Protein AF-A0A183I9L3-F1 (afdb_monomer_lite)

Structure (mmCIF, N/CA/C/O backbone):
data_AF-A0A183I9L3-F1
#
_entry.id   AF-A0A183I9L3-F1
#
loop_
_atom_site.group_PDB
_atom_site.id
_atom_site.type_symbol
_atom_site.label_atom_id
_atom_site.label_alt_id
_atom_site.label_comp_id
_atom_site.label_asym_id
_atom_site.label_entity_id
_atom_site.label_seq_id
_atom_site.pdbx_PDB_ins_code
_atom_site.Cartn_x
_atom_site.Cartn_y
_atom_site.Cartn_z
_atom_site.occupancy
_atom_site.B_iso_or_equiv
_atom_site.auth_seq_id
_atom_site.auth_comp_id
_atom_site.auth_asym_id
_atom_site.auth_atom_id
_atom_site.pdbx_PDB_model_num
ATOM 1 N N . MET A 1 1 ? -8.540 3.528 -5.386 1.00 83.69 1 MET A N 1
ATOM 2 C CA . MET A 1 1 ? -9.015 4.781 -6.025 1.00 83.69 1 MET A CA 1
ATOM 3 C C . MET A 1 1 ? -8.035 5.338 -7.061 1.00 83.69 1 MET A C 1
ATOM 5 O O . MET A 1 1 ? -8.474 6.060 -7.940 1.00 83.69 1 MET A O 1
ATOM 9 N N . CYS A 1 2 ? -6.742 4.997 -7.009 1.00 90.38 2 CYS A N 1
ATOM 10 C CA . CYS A 1 2 ? -5.713 5.576 -7.885 1.00 90.38 2 CYS A CA 1
ATOM 11 C C . CYS A 1 2 ? -5.322 4.687 -9.084 1.00 90.38 2 CYS A C 1
ATOM 13 O O . CYS A 1 2 ? -4.196 4.777 -9.558 1.00 90.38 2 CYS A O 1
ATOM 15 N N . CYS A 1 3 ? -6.224 3.831 -9.583 1.00 90.06 3 CYS A N 1
ATOM 16 C CA . CYS A 1 3 ? -5.904 2.891 -10.670 1.00 90.06 3 CYS A CA 1
ATOM 17 C C . CYS A 1 3 ? -5.502 3.576 -11.985 1.00 90.06 3 CYS A C 1
ATOM 19 O O . CYS A 1 3 ? -4.793 2.988 -12.785 1.00 90.06 3 CYS A O 1
ATOM 21 N N . THR A 1 4 ? -5.920 4.821 -12.213 1.00 93.12 4 THR A N 1
ATOM 22 C CA . THR A 1 4 ? -5.593 5.573 -13.435 1.00 93.12 4 THR A CA 1
ATOM 23 C C . THR A 1 4 ? -4.159 6.098 -13.471 1.00 93.12 4 THR A C 1
ATOM 25 O O . THR A 1 4 ? -3.753 6.661 -14.482 1.00 93.12 4 THR A O 1
ATOM 28 N N . ARG A 1 5 ? -3.405 5.964 -12.373 1.00 92.12 5 ARG A N 1
ATOM 29 C CA . ARG A 1 5 ? -2.025 6.455 -12.253 1.00 92.12 5 ARG A CA 1
ATOM 30 C C . ARG A 1 5 ? -0.982 5.340 -12.219 1.00 92.12 5 ARG A C 1
ATOM 32 O O . ARG A 1 5 ? 0.199 5.657 -12.236 1.00 92.12 5 ARG A O 1
ATOM 39 N N . SER A 1 6 ? -1.399 4.077 -12.138 1.00 90.44 6 SER A N 1
ATOM 40 C CA . SER A 1 6 ? -0.468 2.948 -12.124 1.00 90.44 6 SER A CA 1
ATOM 41 C C . SER A 1 6 ? 0.048 2.653 -13.527 1.00 90.44 6 SER A C 1
ATOM 43 O O . SER A 1 6 ? -0.746 2.548 -14.463 1.00 90.44 6 SER A O 1
ATOM 45 N N . VAL A 1 7 ? 1.357 2.473 -13.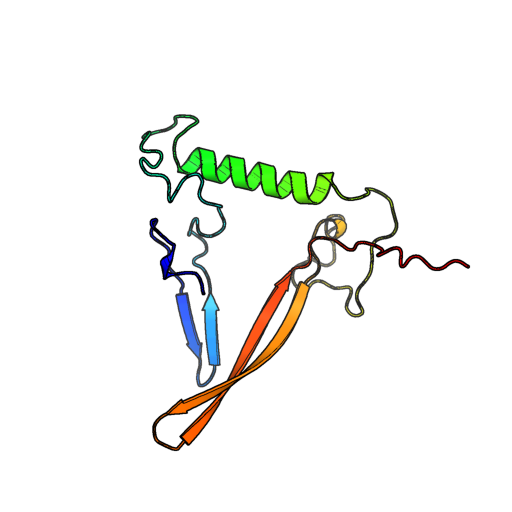636 1.00 91.75 7 VAL A N 1
ATOM 46 C CA . VAL A 1 7 ? 2.076 2.017 -14.828 1.00 91.75 7 VAL A CA 1
ATOM 47 C C . VAL A 1 7 ? 2.481 0.554 -14.649 1.00 91.75 7 VAL A C 1
ATOM 49 O O . VAL A 1 7 ? 2.269 -0.257 -15.549 1.00 91.75 7 VAL A O 1
ATOM 52 N N . TYR A 1 8 ? 3.008 0.194 -13.475 1.00 90.31 8 TYR A N 1
ATOM 53 C CA . TYR A 1 8 ? 3.338 -1.182 -13.131 1.00 90.31 8 TYR A CA 1
ATOM 54 C C . TYR A 1 8 ? 2.083 -2.001 -12.825 1.00 90.31 8 TYR A C 1
ATOM 56 O O . TYR A 1 8 ? 1.064 -1.498 -12.344 1.00 90.31 8 TYR A O 1
ATOM 64 N N . SER A 1 9 ? 2.158 -3.297 -13.124 1.00 90.81 9 SER A N 1
ATOM 65 C CA . SER A 1 9 ? 1.064 -4.236 -12.895 1.00 90.81 9 SER A CA 1
ATOM 66 C C . SER A 1 9 ? 0.862 -4.511 -11.407 1.00 90.81 9 SER A C 1
ATOM 68 O O . SER A 1 9 ? 1.823 -4.777 -10.690 1.00 90.81 9 SER A O 1
ATOM 70 N N . TRP A 1 10 ? -0.395 -4.548 -10.976 1.00 92.19 10 TRP A N 1
ATOM 71 C CA . TRP A 1 10 ? -0.809 -4.963 -9.637 1.00 92.19 10 TRP A CA 1
ATOM 72 C C . TRP A 1 10 ? -2.131 -5.734 -9.725 1.00 92.19 10 TRP A C 1
ATOM 74 O O . TRP A 1 10 ? -2.956 -5.466 -10.602 1.00 92.19 10 TRP A O 1
ATOM 84 N N . ASP A 1 11 ? -2.347 -6.686 -8.818 1.00 91.38 11 ASP A N 1
ATOM 85 C CA . ASP A 1 11 ? -3.588 -7.458 -8.711 1.00 91.38 11 ASP A CA 1
ATOM 86 C C . ASP A 1 11 ? -4.182 -7.407 -7.296 1.00 91.38 11 ASP A C 1
ATOM 88 O O . ASP A 1 11 ? -3.481 -7.238 -6.300 1.00 91.38 11 ASP A O 1
ATOM 92 N N . ILE A 1 12 ? -5.509 -7.537 -7.210 1.00 92.62 12 ILE A N 1
ATOM 93 C CA . ILE A 1 12 ? -6.266 -7.641 -5.954 1.00 92.62 12 ILE A CA 1
ATOM 94 C C . ILE A 1 12 ? -7.174 -8.862 -6.060 1.00 92.62 12 ILE A C 1
ATOM 96 O O . ILE A 1 12 ? -7.835 -9.073 -7.080 1.00 92.62 12 ILE A O 1
ATOM 100 N N . VAL A 1 13 ? -7.240 -9.647 -4.989 1.00 92.94 13 VAL A N 1
ATOM 101 C CA . VAL A 1 13 ? -8.108 -10.818 -4.895 1.00 92.94 13 VAL A CA 1
ATOM 102 C C . VAL A 1 13 ? -9.431 -10.405 -4.258 1.00 92.94 13 VAL A C 1
ATOM 104 O O . VAL A 1 13 ? -9.463 -9.757 -3.213 1.00 92.94 13 VAL A O 1
ATOM 107 N N . ILE A 1 14 ? -10.547 -10.768 -4.890 1.00 94.38 14 ILE A N 1
ATOM 108 C CA . ILE A 1 14 ? -11.887 -10.478 -4.370 1.00 94.38 14 ILE A CA 1
ATOM 109 C C . ILE A 1 14 ? -12.561 -11.791 -3.990 1.00 94.38 14 ILE A C 1
ATOM 111 O O . ILE A 1 14 ? -12.868 -12.616 -4.851 1.00 94.38 14 ILE A O 1
ATOM 115 N N . HIS A 1 15 ? -12.847 -11.958 -2.701 1.00 94.94 15 HIS A N 1
ATOM 116 C CA . HIS A 1 15 ? -13.594 -13.098 -2.186 1.00 94.94 15 HIS A CA 1
ATOM 117 C C . HIS A 1 15 ? -15.042 -12.697 -1.918 1.00 94.94 15 HIS A C 1
ATOM 119 O O . HIS A 1 15 ? -15.330 -11.833 -1.087 1.00 94.94 15 HIS A O 1
ATOM 125 N N . ARG A 1 16 ? -15.982 -13.343 -2.612 1.00 93.50 16 ARG A N 1
ATOM 126 C CA . ARG A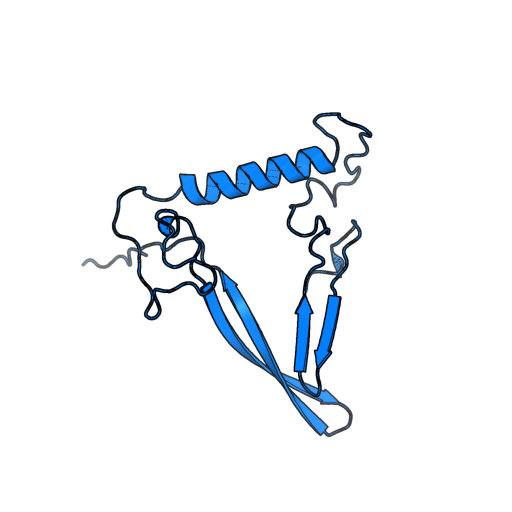 1 16 ? -17.416 -13.173 -2.367 1.00 93.50 16 ARG A CA 1
ATOM 127 C C . ARG A 1 16 ? -17.938 -14.326 -1.525 1.00 93.50 16 ARG A C 1
ATOM 129 O O . ARG A 1 16 ? -17.922 -15.469 -1.971 1.00 93.50 16 ARG A O 1
ATOM 136 N N . VAL A 1 17 ? -18.472 -14.008 -0.349 1.00 95.12 17 VAL A N 1
ATOM 137 C CA . VAL A 1 17 ? -19.135 -14.975 0.535 1.00 95.12 17 VAL A CA 1
ATOM 138 C C . VAL A 1 17 ? -20.542 -14.461 0.825 1.00 95.12 17 VAL A C 1
ATOM 140 O O . VAL A 1 17 ? -20.737 -13.504 1.575 1.00 95.12 17 VAL A O 1
ATOM 143 N N . GLY A 1 18 ? -21.540 -15.061 0.172 1.00 94.00 18 GLY A N 1
ATOM 144 C CA . GLY A 1 18 ? -22.932 -14.614 0.248 1.00 94.00 18 GLY A CA 1
ATOM 145 C C . GLY A 1 18 ? -23.119 -13.175 -0.256 1.00 94.00 18 GLY A C 1
ATOM 146 O O . GLY A 1 18 ? -22.864 -12.873 -1.428 1.00 94.00 18 GLY A O 1
ATOM 147 N N . SER A 1 19 ? -23.580 -12.293 0.637 1.00 90.25 19 SER A N 1
ATOM 148 C CA . SER A 1 19 ? -23.780 -10.855 0.393 1.00 90.25 19 SER A CA 1
ATOM 149 C C . SER A 1 19 ? -22.582 -9.980 0.785 1.00 90.25 19 SER A C 1
ATOM 151 O O . SER A 1 19 ? -22.665 -8.758 0.675 1.00 90.25 19 SER A O 1
ATOM 153 N N . LYS A 1 20 ? -21.470 -10.579 1.233 1.00 91.31 20 LYS A N 1
ATOM 154 C CA . LYS A 1 20 ? -20.253 -9.865 1.640 1.00 91.31 20 LYS A CA 1
ATOM 155 C C . LYS A 1 20 ? -19.161 -10.005 0.581 1.00 91.31 20 LYS A C 1
ATOM 157 O O . LYS A 1 20 ? -18.996 -11.069 -0.020 1.00 91.31 20 LYS A O 1
ATOM 162 N N . LEU A 1 21 ? -18.419 -8.921 0.375 1.00 93.62 21 LEU A N 1
ATOM 163 C CA . LEU A 1 21 ? -17.238 -8.867 -0.483 1.00 93.62 21 LEU A CA 1
ATOM 164 C C . LEU A 1 21 ? -16.023 -8.538 0.380 1.00 93.62 21 LEU A C 1
ATOM 166 O O . LEU A 1 21 ? -16.045 -7.558 1.122 1.00 93.62 21 LEU A O 1
ATOM 170 N N . PHE A 1 22 ? -14.979 -9.349 0.260 1.00 93.88 22 PHE A N 1
ATOM 171 C CA . PHE A 1 22 ? -13.685 -9.131 0.892 1.00 93.88 22 PHE A CA 1
ATOM 172 C C . PHE A 1 22 ? -12.662 -8.815 -0.193 1.00 93.88 22 PHE A C 1
ATOM 174 O O . PHE A 1 22 ? -12.569 -9.536 -1.187 1.00 93.88 22 PHE A O 1
ATOM 181 N N . PHE A 1 23 ? -11.923 -7.729 0.002 1.00 93.00 23 PHE A N 1
ATOM 182 C CA . PHE A 1 23 ? -10.810 -7.336 -0.850 1.00 93.00 23 PHE A CA 1
ATOM 183 C C . PHE A 1 23 ? -9.529 -7.710 -0.119 1.00 93.00 23 PHE A C 1
ATOM 185 O O . PHE A 1 23 ? -9.298 -7.208 0.980 1.00 93.00 23 PHE A O 1
ATOM 192 N N . ASP A 1 24 ? -8.739 -8.595 -0.711 1.00 91.19 24 ASP A N 1
ATOM 193 C CA . ASP A 1 24 ? -7.504 -9.099 -0.124 1.00 91.19 24 ASP A CA 1
ATOM 194 C C . ASP A 1 24 ? -6.340 -8.977 -1.112 1.00 91.19 24 ASP A C 1
ATOM 196 O O . ASP A 1 24 ? -6.523 -8.908 -2.332 1.00 91.19 24 ASP A O 1
ATOM 200 N N . ARG A 1 25 ? -5.124 -8.939 -0.576 1.00 89.56 25 ARG A N 1
ATOM 201 C CA . ARG A 1 25 ? -3.890 -8.990 -1.362 1.00 89.56 25 ARG A CA 1
ATOM 202 C C . ARG A 1 25 ? -3.400 -10.432 -1.454 1.00 89.56 25 ARG A C 1
ATOM 204 O O . ARG A 1 25 ? -3.640 -11.245 -0.567 1.00 89.56 25 ARG A O 1
ATOM 211 N N . ARG A 1 26 ? -2.633 -10.756 -2.494 1.00 89.50 26 ARG A N 1
ATOM 212 C CA . ARG A 1 26 ? -1.931 -12.044 -2.549 1.00 89.50 26 ARG A CA 1
ATOM 213 C C . ARG A 1 26 ? -0.719 -12.012 -1.600 1.00 89.50 26 ARG A C 1
ATOM 215 O O . ARG A 1 26 ? 0.033 -11.039 -1.638 1.00 89.50 26 ARG A O 1
ATOM 222 N N . PRO A 1 27 ? -0.464 -13.068 -0.805 1.00 84.69 27 PRO A N 1
ATOM 223 C CA . PRO A 1 27 ? 0.646 -13.080 0.155 1.00 84.69 27 PRO A CA 1
ATOM 224 C C . PRO A 1 27 ? 2.029 -13.041 -0.507 1.00 84.69 27 PRO A C 1
ATOM 226 O O . PRO A 1 27 ? 2.990 -12.601 0.109 1.00 84.69 27 PRO A O 1
ATOM 229 N N . THR A 1 28 ? 2.137 -13.484 -1.762 1.00 85.88 28 THR A N 1
ATOM 230 C CA . THR A 1 28 ? 3.379 -13.458 -2.549 1.00 85.88 28 THR A CA 1
ATOM 231 C C . THR A 1 28 ? 3.507 -12.215 -3.433 1.00 85.88 28 THR A C 1
ATOM 233 O O . THR A 1 28 ? 4.408 -12.169 -4.263 1.00 85.88 28 THR A O 1
ATOM 236 N N . SER A 1 29 ? 2.566 -11.268 -3.357 1.00 85.00 29 SER A N 1
ATOM 237 C CA . SER A 1 29 ? 2.593 -10.073 -4.200 1.00 85.00 29 SER A CA 1
ATOM 238 C C . SER A 1 29 ? 3.465 -8.994 -3.580 1.00 85.00 29 SER A C 1
ATOM 240 O O . SER A 1 29 ? 3.317 -8.669 -2.405 1.00 85.00 29 SER A O 1
ATOM 242 N N . ASP A 1 30 ? 4.245 -8.332 -4.425 1.00 84.38 30 ASP A N 1
ATOM 243 C CA . ASP A 1 30 ? 5.094 -7.187 -4.081 1.00 84.38 30 ASP A CA 1
ATOM 244 C C . ASP A 1 30 ? 4.292 -5.872 -3.923 1.00 84.38 30 ASP A C 1
ATOM 246 O O . ASP A 1 30 ? 4.831 -4.779 -4.051 1.00 84.38 30 ASP A O 1
ATOM 250 N N . LEU A 1 31 ? 2.986 -5.960 -3.633 1.00 87.25 31 LEU A N 1
ATOM 251 C CA . LEU A 1 31 ? 2.075 -4.806 -3.575 1.00 87.25 31 LEU A CA 1
ATOM 252 C C . LEU A 1 31 ? 2.375 -3.878 -2.386 1.00 87.25 31 LEU A C 1
ATOM 254 O O . LEU A 1 31 ? 2.019 -2.703 -2.414 1.00 87.25 31 LEU A O 1
ATOM 258 N N . ASP A 1 32 ? 3.037 -4.401 -1.353 1.00 86.88 32 ASP A N 1
ATOM 259 C CA . ASP A 1 32 ? 3.422 -3.636 -0.165 1.00 86.88 32 ASP A CA 1
ATOM 260 C C . ASP A 1 32 ? 4.649 -2.737 -0.408 1.00 86.88 32 ASP A C 1
ATOM 262 O O . ASP A 1 32 ? 4.915 -1.830 0.387 1.00 86.88 32 ASP A O 1
ATOM 266 N N . TYR A 1 33 ? 5.411 -2.976 -1.481 1.00 90.88 33 TYR A N 1
ATOM 267 C CA . TYR A 1 33 ? 6.600 -2.189 -1.785 1.00 90.88 33 TYR A CA 1
ATOM 268 C C . TYR A 1 33 ? 6.228 -0.909 -2.548 1.00 90.88 33 TYR A C 1
ATOM 270 O O . TYR A 1 33 ? 5.526 -0.974 -3.560 1.00 90.88 33 TYR A O 1
ATOM 278 N N . PRO A 1 34 ? 6.704 0.270 -2.107 1.00 92.25 34 PRO A N 1
ATOM 279 C CA . PRO A 1 34 ? 6.501 1.502 -2.849 1.00 92.25 34 PRO A CA 1
ATOM 280 C C . PRO A 1 34 ? 7.331 1.489 -4.135 1.00 92.25 34 PRO A C 1
ATOM 282 O O . PRO A 1 34 ? 8.508 1.130 -4.132 1.00 92.25 34 PRO A O 1
ATOM 285 N N . THR A 1 35 ? 6.727 1.925 -5.235 1.00 92.44 35 THR A N 1
ATOM 286 C CA . THR A 1 35 ? 7.410 2.062 -6.522 1.00 92.44 35 THR A CA 1
ATOM 287 C C . THR A 1 35 ? 8.227 3.359 -6.548 1.00 92.44 35 THR A C 1
ATOM 289 O O . THR A 1 35 ? 7.826 4.383 -5.988 1.00 92.44 35 THR A O 1
ATOM 292 N N . VAL A 1 36 ? 9.399 3.330 -7.190 1.00 92.69 36 VAL A N 1
ATOM 293 C CA . VAL A 1 36 ? 10.305 4.486 -7.307 1.00 92.69 36 VAL A CA 1
ATOM 294 C C . VAL A 1 36 ? 10.408 4.876 -8.776 1.00 92.69 36 VAL A C 1
ATOM 296 O O . VAL A 1 36 ? 10.696 4.034 -9.624 1.00 92.69 36 VAL A O 1
ATOM 299 N N . SER A 1 37 ? 10.154 6.151 -9.077 1.00 93.00 37 SER A N 1
ATOM 300 C CA . SER A 1 37 ? 10.236 6.711 -10.437 1.00 93.00 37 SER A CA 1
ATOM 301 C C . SER A 1 37 ? 9.376 5.988 -11.488 1.00 93.00 37 SER A C 1
ATOM 303 O O . SER A 1 37 ? 9.707 5.982 -12.668 1.00 93.00 37 SER A O 1
ATOM 305 N N . GLU A 1 38 ? 8.243 5.416 -11.078 1.00 92.38 38 GLU A N 1
ATOM 306 C CA . GLU A 1 38 ? 7.330 4.678 -11.965 1.00 92.38 38 GLU A CA 1
ATOM 307 C C . GLU A 1 38 ? 6.745 5.545 -13.096 1.00 92.38 38 GLU A C 1
ATOM 309 O O . GLU A 1 38 ? 6.624 5.089 -14.228 1.00 92.38 38 GLU A O 1
ATOM 314 N N . THR A 1 39 ? 6.397 6.804 -12.811 1.00 93.06 39 THR A N 1
ATOM 315 C CA . THR A 1 39 ? 5.793 7.734 -13.785 1.00 93.06 39 THR A CA 1
ATOM 316 C C . THR A 1 39 ? 6.811 8.691 -14.411 1.00 93.06 39 THR A C 1
ATOM 318 O O . THR A 1 39 ? 6.429 9.747 -14.921 1.00 93.06 39 THR A O 1
ATOM 321 N N . ALA A 1 40 ? 8.108 8.394 -14.296 1.00 91.69 40 ALA A N 1
ATOM 322 C CA . ALA A 1 40 ? 9.145 9.173 -14.962 1.00 91.69 40 ALA A CA 1
ATOM 323 C C . ALA A 1 40 ? 9.054 8.994 -16.488 1.00 91.69 40 ALA A C 1
ATOM 325 O O . ALA A 1 40 ? 8.499 8.011 -16.975 1.00 91.69 40 ALA A O 1
ATOM 326 N N . ILE A 1 41 ? 9.614 9.945 -17.246 1.00 93.00 41 ILE A N 1
ATOM 327 C CA . ILE A 1 41 ? 9.701 9.841 -18.716 1.00 93.00 41 ILE A CA 1
ATOM 328 C C . ILE A 1 41 ? 10.455 8.563 -19.106 1.00 93.00 41 ILE A C 1
ATOM 330 O O . ILE A 1 41 ? 10.050 7.858 -20.027 1.00 93.00 41 ILE A O 1
ATOM 334 N N . GLU A 1 42 ? 11.524 8.266 -18.371 1.00 90.62 42 GLU A N 1
ATOM 335 C CA . GLU A 1 42 ? 12.315 7.051 -18.493 1.00 90.62 42 GLU A CA 1
ATOM 336 C C . GLU A 1 42 ? 12.316 6.346 -17.127 1.00 90.62 42 GLU A C 1
ATOM 338 O O . GLU A 1 42 ? 12.980 6.815 -16.1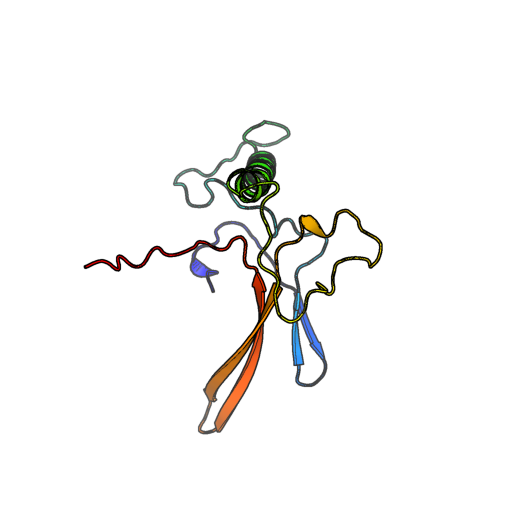96 1.00 90.62 42 GLU A O 1
ATOM 343 N N . PRO A 1 43 ? 11.507 5.285 -16.949 1.00 88.88 43 PRO A N 1
ATOM 344 C CA . PRO A 1 43 ? 11.512 4.514 -15.714 1.00 88.88 43 PRO A CA 1
ATOM 345 C C . PRO A 1 43 ? 12.823 3.723 -15.592 1.00 88.88 43 PRO A C 1
ATOM 347 O O . PRO A 1 43 ? 13.467 3.442 -16.604 1.00 88.88 43 PRO A O 1
ATOM 350 N N . PRO A 1 44 ? 13.228 3.325 -14.375 1.00 86.56 44 PRO A N 1
ATOM 351 C CA . PRO A 1 44 ? 14.410 2.490 -14.195 1.00 86.56 44 PRO A CA 1
ATOM 352 C C . PRO A 1 44 ? 14.246 1.163 -14.956 1.00 86.56 44 PRO A C 1
ATOM 354 O O . PRO A 1 44 ? 13.314 0.404 -14.700 1.00 86.56 44 PRO A O 1
ATOM 357 N N . GLN A 1 45 ? 15.149 0.894 -15.901 1.00 83.06 45 GLN A N 1
ATOM 358 C CA . GLN A 1 45 ? 15.178 -0.340 -16.704 1.00 83.06 45 GLN A CA 1
ATOM 359 C C . GLN A 1 45 ? 16.374 -1.237 -16.367 1.00 83.06 45 GLN A C 1
ATOM 361 O O . GLN A 1 45 ? 16.599 -2.236 -17.044 1.00 83.06 45 GLN A O 1
ATOM 366 N N . GLU A 1 46 ? 17.164 -0.886 -15.348 1.00 83.75 46 GLU A N 1
ATOM 367 C CA . GLU A 1 46 ? 18.322 -1.692 -14.972 1.00 83.75 46 GLU A CA 1
ATOM 368 C C . GLU A 1 46 ? 17.892 -3.108 -14.566 1.00 83.75 46 GLU A C 1
ATOM 370 O O . GLU A 1 46 ? 17.106 -3.306 -13.632 1.00 83.75 46 GLU A O 1
ATOM 375 N N . GLU A 1 47 ? 18.420 -4.097 -15.284 1.00 77.75 47 GLU A N 1
ATOM 376 C CA . GLU A 1 47 ? 18.153 -5.507 -15.038 1.00 77.75 47 GLU A CA 1
ATOM 377 C C . GLU A 1 47 ? 19.179 -6.124 -14.078 1.00 77.75 47 GLU A C 1
ATOM 379 O O . GLU A 1 47 ? 20.340 -5.719 -13.989 1.00 77.75 47 GLU A O 1
ATOM 384 N N . GLY A 1 48 ? 18.757 -7.186 -13.393 1.00 74.44 48 GLY A N 1
ATOM 385 C CA . GLY A 1 48 ? 19.630 -8.002 -12.557 1.00 74.44 48 GLY A CA 1
ATOM 386 C C . GLY A 1 48 ? 19.784 -7.479 -11.131 1.00 74.44 48 GLY A C 1
ATOM 387 O O . GLY A 1 48 ? 18.882 -6.869 -10.566 1.00 74.44 48 GLY A O 1
ATOM 388 N N . ASN A 1 49 ? 20.927 -7.787 -10.515 1.00 78.00 49 ASN A N 1
ATOM 389 C CA . ASN A 1 49 ? 21.187 -7.510 -9.100 1.00 78.00 49 ASN A CA 1
ATOM 390 C C . ASN A 1 49 ? 21.854 -6.140 -8.878 1.00 78.00 49 ASN A C 1
ATOM 392 O O . ASN A 1 49 ? 22.612 -5.965 -7.922 1.00 78.00 49 ASN A O 1
ATOM 396 N N . THR A 1 50 ? 21.636 -5.189 -9.791 1.00 86.25 50 THR A N 1
ATOM 397 C CA . THR A 1 50 ? 22.169 -3.832 -9.658 1.00 86.25 50 THR A CA 1
ATOM 398 C C . THR A 1 50 ? 21.414 -3.075 -8.572 1.00 86.25 50 THR A C 1
ATOM 400 O O . THR A 1 50 ? 20.244 -3.349 -8.276 1.00 86.25 50 THR A O 1
ATOM 403 N N . ILE A 1 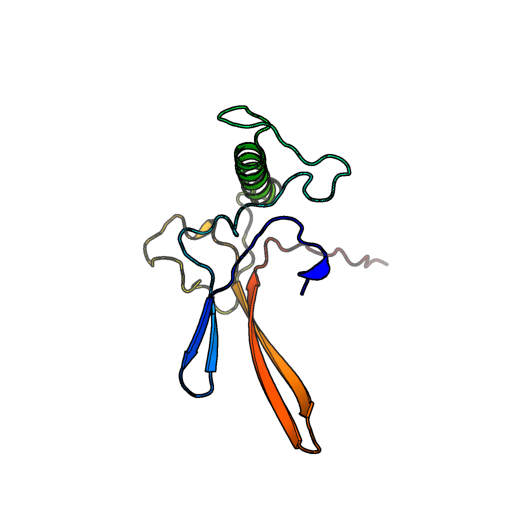51 ? 22.095 -2.117 -7.947 1.00 88.31 51 ILE A N 1
ATOM 404 C CA . ILE A 1 51 ? 21.514 -1.297 -6.882 1.00 88.31 51 ILE A CA 1
ATOM 405 C C . ILE A 1 51 ? 20.321 -0.468 -7.380 1.00 88.31 51 ILE A C 1
ATOM 407 O O . ILE A 1 51 ? 19.351 -0.330 -6.643 1.00 88.31 51 ILE A O 1
ATOM 411 N N . ASN A 1 52 ? 20.329 -0.022 -8.644 1.00 90.56 52 ASN A N 1
ATOM 412 C CA . ASN A 1 52 ? 19.229 0.766 -9.209 1.00 90.56 52 ASN A CA 1
ATOM 413 C C . ASN A 1 52 ? 18.185 -0.078 -9.954 1.00 90.56 52 ASN A C 1
ATOM 415 O O . ASN A 1 52 ? 17.360 0.472 -10.687 1.00 90.56 52 ASN A O 1
ATOM 419 N N . SER A 1 53 ? 18.186 -1.403 -9.780 1.00 90.94 53 SER A N 1
ATOM 420 C CA . SER A 1 53 ? 17.078 -2.210 -10.286 1.00 90.94 53 SER A CA 1
ATOM 421 C C . SER A 1 53 ? 15.766 -1.774 -9.607 1.00 90.94 53 SER A C 1
ATOM 423 O O . SER A 1 53 ? 15.763 -1.484 -8.403 1.00 90.94 53 SER A O 1
ATOM 425 N N . PRO A 1 54 ? 14.625 -1.747 -10.324 1.00 90.38 54 PRO A N 1
ATOM 426 C CA . PRO A 1 54 ? 13.350 -1.277 -9.770 1.00 90.38 54 PRO A CA 1
ATOM 427 C C . PRO A 1 54 ? 12.959 -1.980 -8.467 1.00 90.38 54 PRO A C 1
ATOM 429 O O . PRO A 1 54 ? 12.406 -1.365 -7.557 1.00 90.38 54 PRO A O 1
ATOM 432 N N . ARG A 1 55 ? 13.294 -3.272 -8.363 1.00 89.62 55 ARG A N 1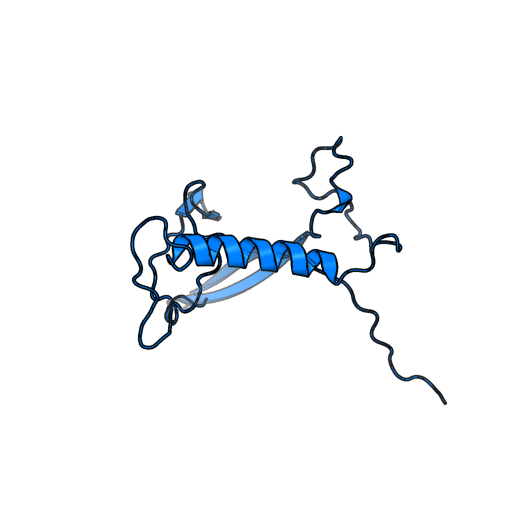
ATOM 433 C CA . ARG A 1 55 ? 13.042 -4.089 -7.176 1.00 89.62 55 ARG A CA 1
ATOM 434 C C . ARG A 1 55 ? 13.886 -3.651 -5.983 1.00 89.62 55 ARG A C 1
ATOM 436 O O . ARG A 1 55 ? 13.344 -3.503 -4.891 1.00 89.62 55 ARG A O 1
ATOM 443 N N . ASN A 1 56 ? 15.188 -3.447 -6.178 1.00 91.31 56 ASN A N 1
ATOM 444 C CA . ASN A 1 56 ? 16.081 -3.050 -5.091 1.00 91.31 56 ASN A CA 1
ATOM 445 C C . ASN A 1 56 ? 15.751 -1.640 -4.595 1.00 91.31 56 ASN A C 1
ATOM 447 O O . ASN A 1 56 ? 15.667 -1.437 -3.385 1.00 91.31 56 ASN A O 1
ATOM 451 N N . LEU A 1 57 ? 15.432 -0.719 -5.508 1.00 92.94 57 LEU A N 1
ATOM 452 C CA . LEU A 1 57 ? 14.959 0.621 -5.156 1.00 92.94 57 LEU A CA 1
ATOM 453 C C . LEU A 1 57 ? 13.654 0.582 -4.350 1.00 92.94 57 LEU A C 1
ATOM 455 O O . LEU A 1 57 ? 13.509 1.320 -3.378 1.00 92.94 57 LEU A O 1
ATOM 459 N N . ALA A 1 58 ? 12.710 -0.289 -4.713 1.00 92.56 58 ALA A N 1
ATOM 460 C CA . ALA A 1 58 ? 11.452 -0.436 -3.984 1.00 92.56 58 ALA A CA 1
ATOM 461 C C . ALA A 1 58 ? 11.661 -0.985 -2.557 1.00 92.56 58 ALA A C 1
ATOM 463 O O . ALA A 1 58 ? 11.051 -0.501 -1.599 1.00 92.56 58 ALA A O 1
ATOM 464 N N . ILE A 1 59 ? 12.563 -1.961 -2.397 1.00 92.00 59 ILE A N 1
ATOM 465 C CA . ILE A 1 59 ? 12.940 -2.517 -1.087 1.00 92.00 59 ILE A CA 1
ATOM 466 C C . ILE A 1 59 ? 13.640 -1.456 -0.230 1.00 92.00 59 ILE A C 1
ATOM 468 O O . ILE A 1 59 ? 13.309 -1.293 0.947 1.00 92.00 59 ILE A O 1
ATOM 472 N N . GLU A 1 60 ? 14.578 -0.709 -0.809 1.00 93.81 60 GLU A N 1
ATOM 473 C CA . GLU A 1 60 ? 15.274 0.377 -0.119 1.00 93.81 60 GLU A CA 1
ATOM 474 C C . GLU A 1 60 ? 14.295 1.475 0.318 1.00 93.81 60 GLU A C 1
ATOM 476 O O . GLU A 1 60 ? 14.283 1.873 1.484 1.00 93.81 60 GLU A O 1
ATOM 481 N N . ALA A 1 61 ? 13.404 1.908 -0.576 1.00 94.75 61 ALA A N 1
ATOM 482 C CA . ALA A 1 61 ? 12.382 2.903 -0.273 1.00 94.75 61 ALA A CA 1
ATOM 483 C C . ALA A 1 61 ? 11.423 2.436 0.835 1.00 94.75 61 ALA A C 1
ATOM 485 O O . ALA A 1 61 ? 11.067 3.220 1.720 1.00 94.75 61 ALA A O 1
ATOM 486 N N . MET A 1 62 ? 11.038 1.154 0.847 1.00 93.31 62 MET A N 1
ATOM 487 C CA . MET A 1 62 ? 10.274 0.567 1.953 1.00 93.31 62 MET A CA 1
ATOM 488 C C . MET A 1 62 ? 11.039 0.683 3.275 1.00 93.31 62 MET A C 1
ATOM 490 O O . MET A 1 62 ? 10.465 1.094 4.287 1.00 93.31 62 MET A O 1
ATOM 494 N N . TYR A 1 63 ? 12.326 0.328 3.273 1.00 93.25 63 TYR A N 1
ATOM 495 C CA . TYR A 1 63 ? 13.165 0.362 4.467 1.00 93.25 63 TYR A CA 1
ATOM 496 C C . TYR A 1 63 ? 13.312 1.785 5.017 1.00 93.25 63 TYR A C 1
ATOM 498 O O . TYR A 1 63 ? 13.126 2.009 6.216 1.00 93.25 63 TYR A O 1
ATOM 506 N N . ILE A 1 64 ? 13.547 2.763 4.138 1.00 95.00 64 ILE A N 1
ATOM 507 C CA . ILE A 1 64 ? 13.609 4.183 4.497 1.00 95.00 64 ILE A CA 1
ATOM 508 C C . ILE A 1 64 ? 12.281 4.639 5.109 1.00 95.00 64 ILE A C 1
ATOM 510 O O . ILE A 1 64 ? 12.283 5.206 6.200 1.00 95.00 64 ILE A O 1
ATOM 514 N N . ASN A 1 65 ? 11.145 4.351 4.467 1.00 92.56 65 ASN A N 1
ATOM 515 C CA . ASN A 1 65 ? 9.828 4.768 4.959 1.00 92.56 65 ASN A CA 1
ATOM 516 C C . ASN A 1 65 ? 9.494 4.148 6.320 1.00 92.56 65 ASN A C 1
ATOM 518 O O . ASN A 1 65 ? 8.992 4.835 7.215 1.00 92.56 65 ASN A O 1
ATOM 522 N N . ARG A 1 66 ? 9.813 2.862 6.501 1.00 89.94 66 ARG A N 1
ATOM 523 C CA . ARG A 1 66 ? 9.626 2.164 7.775 1.00 89.94 66 ARG A CA 1
ATOM 524 C C . ARG A 1 66 ? 10.448 2.820 8.881 1.00 89.94 66 ARG A C 1
ATOM 526 O O . ARG A 1 66 ? 9.887 3.149 9.925 1.00 89.94 66 ARG A O 1
ATOM 533 N N . ASN A 1 67 ? 11.735 3.060 8.642 1.00 91.12 67 ASN A N 1
ATOM 534 C CA . ASN A 1 67 ? 12.629 3.643 9.641 1.00 91.12 67 ASN A CA 1
ATOM 535 C C . ASN A 1 67 ? 12.269 5.092 9.952 1.00 91.12 67 ASN A C 1
ATOM 537 O O . ASN A 1 67 ? 12.146 5.454 11.120 1.00 91.12 67 ASN A O 1
ATOM 541 N N . PHE A 1 68 ? 12.035 5.901 8.920 1.00 92.50 68 PHE A N 1
ATOM 542 C CA . PHE A 1 68 ? 11.698 7.309 9.075 1.00 92.50 68 PHE A CA 1
ATOM 543 C C . PHE A 1 68 ? 10.426 7.493 9.905 1.00 92.50 68 PHE A C 1
ATOM 545 O O . PHE A 1 68 ? 10.404 8.330 10.804 1.00 92.50 68 PHE A O 1
ATOM 552 N N . SER A 1 69 ? 9.402 6.658 9.671 1.00 88.44 69 SER A N 1
ATOM 553 C CA . SER A 1 69 ? 8.136 6.719 10.414 1.00 88.44 69 SER A CA 1
ATOM 554 C C . SER A 1 69 ? 8.304 6.586 11.929 1.00 88.44 69 SER A C 1
ATOM 556 O O . SER A 1 69 ? 7.547 7.205 12.669 1.00 88.44 69 SER A O 1
ATOM 558 N N . GLN A 1 70 ? 9.301 5.819 12.381 1.00 86.00 70 GLN A N 1
ATOM 559 C CA . GLN A 1 70 ? 9.607 5.628 13.797 1.00 86.00 70 GLN A CA 1
ATOM 560 C C . GLN A 1 70 ? 10.630 6.654 14.289 1.00 86.00 70 GLN A C 1
ATOM 562 O O . GLN A 1 70 ? 10.487 7.194 15.378 1.00 86.00 70 GLN A O 1
ATOM 567 N N . GLN A 1 71 ? 11.637 6.979 13.478 1.00 88.81 71 GLN A N 1
ATOM 568 C CA . GLN A 1 71 ? 12.734 7.871 13.857 1.00 88.81 71 GLN A CA 1
ATOM 569 C C . GLN A 1 71 ? 12.270 9.291 14.206 1.00 88.81 71 GLN A C 1
ATOM 571 O O . GLN A 1 71 ? 12.880 9.946 15.047 1.00 88.81 71 GLN A O 1
ATOM 576 N N . VAL A 1 72 ? 11.199 9.776 13.573 1.00 89.88 72 VAL A N 1
ATOM 577 C CA . VAL A 1 72 ? 10.641 11.111 13.851 1.00 89.88 72 VAL A CA 1
ATOM 578 C C . VAL A 1 72 ? 9.738 11.155 15.086 1.00 89.88 72 VAL A C 1
ATOM 580 O O . VAL A 1 72 ? 9.260 12.228 15.458 1.00 89.88 72 VAL A O 1
ATOM 583 N N . LEU A 1 73 ? 9.479 10.008 15.717 1.00 86.38 73 LEU A N 1
ATOM 584 C CA . LEU A 1 73 ? 8.696 9.924 16.942 1.00 86.38 73 LEU A CA 1
ATOM 585 C C . LEU A 1 73 ? 9.586 10.135 18.157 1.00 86.38 73 LEU A C 1
ATOM 587 O O . LEU A 1 73 ? 10.784 9.854 18.166 1.00 86.38 73 LEU A O 1
ATOM 591 N N . LYS A 1 74 ? 8.966 10.606 19.230 1.00 85.31 74 LYS A N 1
ATOM 592 C CA . LYS A 1 74 ? 9.646 10.744 20.506 1.00 85.31 74 LYS A CA 1
ATOM 593 C C . LYS A 1 74 ? 9.691 9.400 21.221 1.00 85.31 74 LYS A C 1
ATOM 595 O O . LYS A 1 74 ? 8.678 8.910 21.716 1.00 85.31 74 LYS A O 1
ATOM 600 N N . MET A 1 75 ? 10.878 8.811 21.264 1.00 80.62 75 MET A N 1
ATOM 601 C CA . MET A 1 75 ? 11.118 7.542 21.945 1.00 80.62 75 MET A CA 1
ATOM 602 C C . MET A 1 75 ? 11.156 7.752 23.463 1.00 80.62 75 MET A C 1
ATOM 604 O O . MET A 1 75 ? 11.880 8.616 23.950 1.00 80.62 75 MET A O 1
ATOM 608 N N . GLY A 1 76 ? 10.385 6.957 24.209 1.00 76.62 76 GLY A N 1
ATOM 609 C CA . GLY A 1 76 ? 10.368 6.976 25.678 1.00 76.62 76 GLY A CA 1
ATOM 610 C C . GLY A 1 76 ? 9.392 7.964 26.331 1.00 76.62 76 GLY A C 1
ATOM 611 O O . GLY A 1 76 ? 9.322 7.999 27.556 1.00 76.62 76 GLY A O 1
ATOM 612 N N . GLU A 1 77 ? 8.625 8.737 25.554 1.00 80.88 77 GLU A N 1
ATOM 613 C CA . GLU A 1 77 ? 7.481 9.504 26.076 1.00 80.88 77 GLU A CA 1
ATOM 614 C C . GLU A 1 77 ? 6.208 8.634 26.149 1.00 80.88 77 GLU A C 1
ATOM 616 O O . GLU A 1 77 ? 6.127 7.559 25.545 1.00 80.88 77 GLU A O 1
ATOM 621 N N . GLU A 1 78 ? 5.207 9.096 26.905 1.00 79.31 78 GLU A N 1
ATOM 622 C CA . GLU A 1 78 ? 3.918 8.412 27.038 1.00 79.31 78 GLU A CA 1
ATOM 623 C C . GLU A 1 78 ? 3.211 8.312 25.676 1.00 79.31 78 GLU A C 1
ATOM 625 O O . GLU A 1 78 ? 3.018 9.306 24.970 1.00 79.31 78 GLU A O 1
ATOM 630 N N . LYS A 1 79 ? 2.827 7.088 25.299 1.00 80.38 79 LYS A N 1
ATOM 631 C CA . LYS A 1 79 ? 2.107 6.824 24.052 1.00 80.38 79 LYS A CA 1
ATOM 632 C C . LYS A 1 79 ? 0.625 7.130 24.237 1.00 80.38 79 LYS A C 1
ATOM 634 O O . LYS A 1 79 ? 0.020 6.744 25.235 1.00 80.38 79 LYS A O 1
ATOM 639 N N . PHE A 1 80 ? 0.022 7.761 23.234 1.00 81.00 80 PHE A N 1
ATOM 640 C CA . PHE A 1 80 ? -1.423 7.948 23.212 1.00 81.00 80 PHE A CA 1
ATOM 641 C C . PHE A 1 80 ? -2.120 6.589 23.071 1.00 81.00 80 PHE A C 1
ATOM 643 O O . PHE A 1 80 ? -1.890 5.873 22.097 1.00 81.00 80 PHE A O 1
ATOM 650 N N . SER A 1 81 ? -2.958 6.244 24.047 1.00 79.19 81 SER A N 1
ATOM 651 C CA . SER A 1 81 ? -3.696 4.979 24.074 1.00 79.19 81 SER A CA 1
ATOM 652 C C . SER A 1 81 ? -5.129 5.182 23.585 1.00 79.19 81 SER A C 1
ATOM 654 O O . SER A 1 81 ? -5.784 6.151 23.960 1.00 79.19 81 SER A O 1
ATOM 656 N N . PHE A 1 82 ? -5.611 4.264 22.747 1.00 79.94 82 PHE A N 1
ATOM 657 C CA . PHE A 1 82 ? -7.005 4.224 22.300 1.00 79.94 82 PHE A CA 1
ATOM 658 C C . PHE A 1 82 ? -7.881 3.440 23.285 1.00 79.94 82 PHE A C 1
ATOM 660 O O . PHE A 1 82 ? -7.374 2.647 24.076 1.00 79.94 82 PHE A O 1
ATOM 667 N N . ASP A 1 83 ? -9.203 3.609 23.177 1.00 80.06 83 ASP A N 1
ATOM 668 C CA . ASP A 1 83 ? -10.198 2.921 24.018 1.00 80.06 83 ASP A CA 1
ATOM 669 C C . ASP A 1 83 ? -10.060 1.388 23.981 1.00 80.06 83 ASP A C 1
ATOM 671 O O . ASP A 1 83 ? -10.314 0.701 24.971 1.00 80.06 83 ASP A O 1
ATOM 675 N N . HIS A 1 84 ? -9.632 0.845 22.836 1.00 76.75 84 HIS A N 1
ATOM 676 C CA . HIS A 1 84 ? -9.311 -0.567 22.665 1.00 76.75 84 HIS A CA 1
ATOM 677 C C . HIS A 1 84 ? -7.791 -0.740 22.505 1.00 76.75 84 HIS A C 1
ATOM 679 O O . HIS A 1 84 ? -7.271 -0.515 21.410 1.00 76.75 84 HIS A O 1
ATOM 685 N N . PRO A 1 85 ? -7.072 -1.137 23.573 1.00 62.44 85 PRO A N 1
ATOM 686 C CA . PRO A 1 85 ? -5.610 -1.219 23.566 1.00 62.44 85 PRO A CA 1
ATOM 687 C C . PRO A 1 85 ? -5.081 -2.429 22.784 1.00 62.44 85 PRO A C 1
ATOM 689 O O . PRO A 1 85 ? -3.967 -2.396 22.263 1.00 62.44 85 PRO A O 1
ATOM 692 N N . ASN A 1 86 ? -5.881 -3.491 22.664 1.00 61.78 86 ASN A N 1
ATOM 693 C CA . ASN A 1 86 ? -5.463 -4.716 21.996 1.00 61.78 86 ASN A CA 1
ATOM 694 C C . ASN A 1 86 ? -5.571 -4.528 20.485 1.00 61.78 86 ASN A C 1
ATOM 696 O O . ASN A 1 86 ? -6.664 -4.580 19.913 1.00 61.78 86 ASN A O 1
ATOM 700 N N . THR A 1 87 ? -4.433 -4.336 19.816 1.00 63.53 87 THR A N 1
ATOM 701 C CA . THR A 1 87 ? -4.414 -4.523 18.365 1.00 63.53 87 THR A CA 1
ATOM 702 C C . THR A 1 87 ? -4.689 -6.005 18.089 1.00 63.53 87 THR A C 1
ATOM 704 O O . THR A 1 87 ? -3.971 -6.851 18.615 1.00 63.53 87 THR A O 1
ATOM 707 N N . PRO A 1 88 ? -5.689 -6.365 17.265 1.00 67.94 88 PRO A N 1
ATOM 708 C CA . PRO A 1 88 ? -6.083 -7.764 17.036 1.00 67.94 88 PRO A CA 1
ATOM 709 C C . PRO A 1 88 ? -5.040 -8.591 16.255 1.00 67.94 88 PRO A C 1
ATOM 711 O O . PRO A 1 88 ? -5.339 -9.676 15.770 1.00 67.94 88 PRO A O 1
ATOM 714 N N . PHE A 1 89 ? -3.834 -8.047 16.092 1.00 67.88 89 PHE A N 1
ATOM 715 C CA . PHE A 1 89 ? -2.703 -8.619 15.369 1.00 67.88 89 PHE A CA 1
ATOM 716 C C . PHE A 1 89 ? -1.437 -8.690 16.236 1.00 67.88 89 PHE A C 1
ATOM 718 O O . PHE A 1 89 ? -0.410 -9.151 15.746 1.00 67.88 89 PHE A O 1
ATOM 725 N N . ALA A 1 90 ? -1.485 -8.201 17.479 1.00 67.00 90 ALA A N 1
ATOM 726 C CA . ALA A 1 90 ? -0.437 -8.452 18.455 1.00 67.00 90 ALA A CA 1
ATOM 727 C C . ALA A 1 90 ? -0.700 -9.817 19.098 1.00 67.00 90 ALA A C 1
ATOM 729 O O . ALA A 1 90 ? -1.824 -10.096 19.509 1.00 67.00 90 ALA A O 1
ATOM 730 N N . GLU A 1 91 ? 0.325 -10.660 19.168 1.00 64.94 91 GLU A N 1
ATOM 731 C CA . GLU A 1 91 ? 0.296 -11.829 20.046 1.00 64.94 91 GLU A CA 1
ATOM 732 C C . GLU A 1 91 ? 0.397 -11.346 21.501 1.00 64.94 91 GLU A C 1
ATOM 734 O O . GLU A 1 91 ? 1.156 -10.413 21.784 1.00 64.94 91 GLU A O 1
ATOM 739 N N . ASP A 1 92 ? -0.367 -11.963 22.408 1.00 58.69 92 ASP A N 1
ATOM 740 C CA . ASP A 1 92 ? -0.536 -11.517 23.804 1.00 58.69 92 ASP A CA 1
ATOM 741 C C . ASP A 1 92 ? 0.788 -11.440 24.606 1.00 58.69 92 ASP A C 1
ATOM 743 O O . ASP A 1 92 ? 0.851 -10.741 25.616 1.00 58.6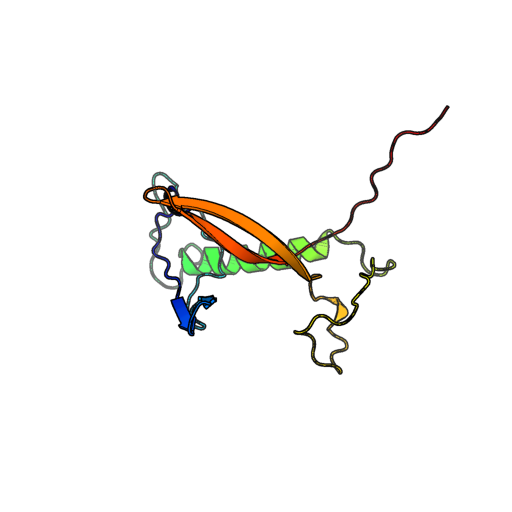9 92 ASP A O 1
ATOM 747 N N . ASP A 1 93 ? 1.864 -12.078 24.124 1.00 51.78 93 ASP A N 1
ATOM 748 C CA . ASP A 1 93 ? 3.180 -12.158 24.780 1.00 51.78 93 ASP A CA 1
ATOM 749 C C . ASP A 1 93 ? 4.287 -11.309 24.117 1.00 51.78 93 ASP A C 1
ATOM 751 O O . ASP A 1 93 ? 5.455 -11.362 24.517 1.00 51.78 93 ASP A O 1
ATOM 755 N N . ALA A 1 94 ? 3.974 -10.501 23.099 1.00 50.25 94 ALA A N 1
ATOM 756 C CA . ALA A 1 94 ? 4.997 -9.723 22.410 1.00 50.25 94 ALA A CA 1
ATOM 757 C C . ALA A 1 94 ? 5.353 -8.440 23.186 1.00 50.25 94 ALA A C 1
ATOM 759 O O . ALA A 1 94 ? 4.691 -7.409 23.060 1.00 50.25 94 ALA A O 1
ATOM 760 N N . SER A 1 95 ? 6.500 -8.437 23.874 1.00 48.81 95 SER A N 1
ATOM 761 C CA . SER A 1 95 ? 7.199 -7.215 24.331 1.00 48.81 95 SER A CA 1
ATOM 762 C C . SER A 1 95 ? 7.473 -6.203 23.196 1.00 48.81 95 SER A C 1
ATOM 764 O O . SER A 1 95 ? 7.772 -5.037 23.446 1.00 48.81 95 SER A O 1
ATOM 766 N N . GLU A 1 96 ? 7.312 -6.642 21.943 1.00 49.97 96 GLU A N 1
ATOM 767 C CA . GLU A 1 96 ? 7.405 -5.881 20.692 1.00 49.97 96 GLU A CA 1
ATOM 768 C C . GLU A 1 96 ? 6.068 -5.282 20.206 1.00 49.97 96 GLU A C 1
ATOM 770 O O . GLU A 1 96 ? 6.040 -4.572 19.198 1.00 49.97 96 GLU A O 1
ATOM 775 N N . ALA A 1 97 ? 4.957 -5.479 20.930 1.00 50.62 97 ALA A N 1
ATOM 776 C CA . ALA A 1 97 ? 3.662 -4.849 20.629 1.00 50.62 97 ALA A CA 1
ATOM 777 C C . ALA A 1 97 ? 3.735 -3.308 20.622 1.00 50.62 97 ALA A C 1
ATOM 779 O O . ALA A 1 97 ? 2.871 -2.621 20.078 1.00 50.62 97 ALA A O 1
ATOM 780 N N . SER A 1 98 ? 4.806 -2.751 21.192 1.00 53.72 98 SER A N 1
ATOM 781 C CA . SER A 1 98 ? 5.028 -1.318 21.316 1.00 53.72 98 SER A CA 1
ATOM 782 C C . SER A 1 98 ? 5.286 -0.607 19.971 1.00 53.72 98 SER A C 1
ATOM 784 O O . SER A 1 98 ? 5.068 0.604 19.890 1.00 53.72 98 SER A O 1
ATOM 786 N N . ASN A 1 99 ? 5.700 -1.330 18.924 1.00 58.66 99 ASN A N 1
ATOM 787 C CA . ASN A 1 99 ? 6.028 -0.760 17.608 1.00 58.66 99 ASN A CA 1
ATOM 788 C C . ASN A 1 99 ? 4.911 -0.940 16.564 1.00 58.66 99 ASN A C 1
ATOM 790 O O . ASN A 1 99 ? 5.086 -0.588 15.394 1.00 58.66 99 ASN A O 1
ATOM 794 N N . ILE A 1 100 ? 3.764 -1.501 16.958 1.00 64.75 100 ILE A N 1
ATOM 795 C CA . ILE A 1 100 ? 2.636 -1.724 16.053 1.00 64.75 100 ILE A CA 1
ATOM 796 C C . ILE A 1 100 ? 1.814 -0.435 15.950 1.00 64.75 100 ILE A C 1
ATOM 798 O O . ILE A 1 100 ? 1.388 0.142 16.949 1.00 64.75 100 ILE A O 1
ATOM 802 N N . ALA A 1 101 ? 1.581 0.022 14.717 1.00 66.62 101 ALA A N 1
ATOM 803 C CA . ALA A 1 101 ? 0.743 1.186 14.459 1.00 66.62 101 ALA A CA 1
ATOM 804 C C . ALA A 1 101 ? -0.703 0.933 14.908 1.00 66.62 101 ALA A C 1
ATOM 806 O O . ALA A 1 101 ? -1.267 -0.139 14.668 1.00 66.62 101 ALA A O 1
ATOM 807 N N . SER A 1 102 ? -1.322 1.951 15.505 1.00 72.94 102 SER A N 1
ATOM 808 C CA . SER A 1 102 ? -2.715 1.875 15.940 1.00 72.94 102 SER A CA 1
ATOM 809 C C . SER A 1 102 ? -3.659 1.730 14.747 1.00 72.94 102 SER A C 1
ATOM 811 O O . SER A 1 102 ? -3.443 2.310 13.677 1.00 72.94 102 SER A O 1
ATOM 813 N N . VAL A 1 103 ? -4.714 0.940 14.943 1.00 76.12 103 VAL A N 1
ATOM 814 C CA . VAL A 1 103 ? -5.671 0.566 13.899 1.00 76.12 103 VAL A CA 1
ATOM 815 C C . VAL A 1 103 ? -7.057 1.065 14.276 1.00 76.12 103 VAL A C 1
ATOM 817 O O . VAL A 1 103 ? -7.554 0.754 15.353 1.00 76.12 103 VAL A O 1
ATOM 820 N N . GLY A 1 104 ? -7.698 1.786 13.361 1.00 80.06 104 GLY A N 1
ATOM 821 C CA . GLY A 1 104 ? -9.108 2.146 13.444 1.00 80.06 104 GLY A CA 1
ATOM 822 C C . GLY A 1 104 ? -9.922 1.419 12.378 1.00 80.06 104 GLY A C 1
ATOM 823 O O . GLY A 1 104 ? -9.431 1.142 11.284 1.00 80.06 104 GLY A O 1
ATOM 824 N N . TYR A 1 105 ? -11.187 1.138 12.674 1.00 85.19 105 TYR A N 1
ATOM 825 C CA . TYR A 1 105 ? -12.147 0.678 11.675 1.00 85.19 105 TYR A CA 1
ATOM 826 C C . TYR A 1 105 ? -13.167 1.778 11.434 1.00 85.19 105 TYR A C 1
ATOM 828 O O . TYR A 1 105 ? -13.780 2.284 12.374 1.00 85.19 105 TYR A O 1
ATOM 836 N N . ARG A 1 106 ? -13.353 2.148 10.167 1.00 86.06 106 ARG A N 1
ATOM 837 C CA . ARG A 1 106 ? -14.352 3.134 9.763 1.00 86.06 106 ARG A CA 1
ATOM 838 C C . ARG A 1 106 ? -15.402 2.476 8.884 1.00 86.06 106 ARG A C 1
ATOM 840 O O . ARG A 1 106 ? -15.077 1.778 7.924 1.00 86.06 106 ARG A O 1
ATOM 847 N N . GLN A 1 107 ? -16.662 2.745 9.208 1.00 87.69 107 GLN A N 1
ATOM 848 C CA . GLN A 1 107 ? -17.805 2.372 8.389 1.00 87.69 107 GLN A CA 1
ATOM 849 C C . GLN A 1 107 ? -18.276 3.573 7.575 1.00 87.69 107 GLN A C 1
ATOM 851 O O . GLN A 1 107 ? -18.506 4.651 8.121 1.00 87.69 107 GLN A O 1
ATOM 856 N N . VAL A 1 108 ? -18.448 3.372 6.272 1.00 87.75 108 VAL A N 1
ATOM 857 C CA . VAL A 1 108 ? -19.002 4.362 5.348 1.00 87.75 108 VAL A CA 1
ATOM 858 C C . VAL A 1 108 ? -20.187 3.741 4.621 1.00 87.75 108 VAL A C 1
ATOM 860 O O . VAL A 1 108 ? -20.082 2.653 4.057 1.00 87.75 108 VAL A O 1
ATOM 863 N N . GLU A 1 109 ? -21.327 4.427 4.630 1.00 86.62 109 GLU A N 1
ATOM 864 C CA . GLU A 1 109 ? -22.482 4.047 3.818 1.00 86.62 109 GLU A CA 1
ATOM 865 C C . GLU A 1 109 ? -22.355 4.689 2.433 1.00 86.62 109 GLU A C 1
ATOM 867 O O . GLU A 1 109 ? -22.327 5.911 2.290 1.00 86.62 109 GLU A O 1
ATOM 872 N N . LEU A 1 110 ? -22.278 3.856 1.401 1.00 83.12 110 LEU A N 1
ATOM 873 C CA . LEU A 1 110 ? -22.273 4.273 0.008 1.00 83.12 110 LEU A CA 1
ATOM 874 C C . LEU A 1 110 ? -23.637 3.971 -0.599 1.00 83.12 110 LEU A C 1
ATOM 876 O O . LEU A 1 110 ? -24.111 2.836 -0.573 1.00 83.12 110 LEU A O 1
ATOM 880 N N . ARG A 1 111 ? -24.269 4.988 -1.179 1.00 80.31 111 ARG A N 1
ATOM 881 C CA . ARG A 1 111 ? -25.545 4.836 -1.882 1.00 80.31 111 ARG A CA 1
ATOM 882 C C . ARG A 1 111 ? -25.290 4.827 -3.373 1.00 80.31 111 ARG A C 1
ATOM 884 O O . ARG A 1 111 ? -24.685 5.752 -3.908 1.00 80.31 111 ARG A O 1
ATOM 891 N N . THR A 1 112 ? -25.760 3.784 -4.043 1.00 73.69 112 THR A N 1
ATOM 892 C CA . THR A 1 112 ? -25.702 3.694 -5.503 1.00 73.69 112 THR A CA 1
ATOM 893 C C . THR A 1 112 ? -27.112 3.695 -6.069 1.00 73.69 112 THR A C 1
ATOM 895 O O . THR A 1 112 ? -27.992 2.983 -5.586 1.00 73.69 112 THR A O 1
ATOM 898 N N . LEU A 1 113 ? -27.333 4.520 -7.090 1.00 58.75 113 LEU A N 1
ATOM 899 C CA . LEU A 1 113 ? -28.571 4.534 -7.858 1.00 58.75 113 LEU A CA 1
ATOM 900 C C . LEU A 1 113 ? -28.352 3.685 -9.108 1.00 58.75 113 LEU A C 1
ATOM 902 O O . LEU A 1 113 ? -27.623 4.083 -10.016 1.00 58.75 113 LEU A O 1
ATOM 906 N N . LYS A 1 114 ? -28.983 2.513 -9.163 1.00 55.50 114 LYS A N 1
ATOM 907 C CA . LYS A 1 114 ? -29.126 1.743 -10.402 1.00 55.50 114 LYS A CA 1
ATOM 908 C C . LYS A 1 114 ? -30.610 1.522 -10.654 1.00 55.50 114 LYS A C 1
ATOM 910 O O . LYS A 1 114 ? -31.304 0.988 -9.796 1.00 55.50 114 LYS A O 1
ATOM 915 N N . SER A 1 115 ? -31.086 1.950 -11.829 1.00 53.97 115 SER A N 1
ATOM 916 C CA . SER A 1 115 ? -32.424 1.621 -12.355 1.00 53.97 115 SER A CA 1
ATOM 917 C C . SER A 1 115 ? -33.562 1.802 -11.335 1.00 53.97 115 SER A C 1
ATOM 919 O O . SER A 1 115 ? -34.261 0.848 -11.012 1.00 53.97 115 SER A O 1
ATOM 921 N N . HIS A 1 116 ? -33.712 3.018 -10.792 1.00 58.59 116 HIS A N 1
ATOM 922 C CA . HIS A 1 116 ? -34.736 3.399 -9.798 1.00 58.59 116 HIS A CA 1
ATOM 923 C C . HIS A 1 116 ? -34.710 2.657 -8.447 1.00 58.59 116 HIS A C 1
ATOM 925 O O . HIS A 1 116 ? -35.555 2.930 -7.597 1.00 58.59 116 HIS A O 1
ATOM 931 N N . LEU A 1 117 ? -33.719 1.797 -8.196 1.00 55.75 117 LEU A N 1
ATOM 932 C CA . LEU A 1 117 ? -33.496 1.170 -6.898 1.00 55.75 117 LEU A CA 1
ATOM 933 C C . LEU A 1 117 ? -32.264 1.796 -6.227 1.00 55.75 117 LEU A C 1
ATOM 935 O O . LEU A 1 117 ? -31.169 1.823 -6.798 1.00 55.75 117 LEU A O 1
ATOM 939 N N . CYS A 1 118 ? -32.443 2.314 -5.011 1.00 63.28 118 CYS A N 1
ATOM 940 C CA . CYS A 1 118 ? -31.328 2.732 -4.168 1.00 63.28 118 CYS A CA 1
ATOM 941 C C . CYS A 1 118 ? -30.717 1.483 -3.529 1.00 63.28 118 CYS A C 1
ATOM 943 O O . CYS A 1 118 ? -31.379 0.801 -2.747 1.00 63.28 118 CYS A O 1
ATOM 945 N N . VAL A 1 119 ? -29.468 1.174 -3.867 1.00 73.38 119 VAL A N 1
ATOM 946 C CA . VAL A 1 119 ? -28.716 0.092 -3.229 1.00 73.38 119 VAL A CA 1
ATOM 947 C C . VAL A 1 119 ? -27.725 0.714 -2.252 1.00 73.38 119 VAL A C 1
ATOM 949 O O . VAL A 1 119 ? -26.810 1.436 -2.663 1.00 73.38 119 VAL A O 1
ATOM 952 N N . CYS A 1 120 ? -27.912 0.424 -0.964 1.00 75.50 120 CYS A N 1
ATOM 953 C CA . CYS A 1 120 ? -26.981 0.795 0.099 1.00 75.50 120 CYS A CA 1
ATOM 954 C C . CYS A 1 120 ? -25.877 -0.261 0.224 1.00 75.50 120 CYS A C 1
ATOM 956 O O . CYS A 1 120 ? -26.146 -1.446 0.426 1.00 75.50 120 CYS A O 1
ATOM 958 N N . VAL A 1 121 ? -24.628 0.183 0.129 1.00 81.88 121 VAL A N 1
ATOM 959 C CA . VAL A 1 121 ? -23.423 -0.621 0.326 1.00 81.88 121 VAL A CA 1
ATOM 960 C C . VAL A 1 121 ? -22.714 -0.103 1.570 1.00 81.88 121 VAL A C 1
ATOM 962 O O . VAL A 1 121 ? -22.328 1.060 1.629 1.00 81.88 121 VAL A O 1
ATOM 965 N N . HIS A 1 122 ? -22.521 -0.966 2.563 1.00 85.94 122 HIS A N 1
ATOM 966 C CA . HIS A 1 122 ? -21.716 -0.640 3.736 1.00 85.94 122 HIS A CA 1
ATOM 967 C C . HIS A 1 122 ? -20.260 -1.013 3.466 1.00 85.94 122 HIS A C 1
ATOM 969 O O . HIS A 1 122 ? -19.932 -2.192 3.331 1.00 85.94 122 HIS A O 1
ATOM 975 N N . LEU A 1 123 ? -19.396 -0.005 3.376 1.00 86.69 123 LEU A N 1
ATOM 976 C CA . LEU A 1 123 ? -17.957 -0.176 3.262 1.00 86.69 123 LEU A CA 1
ATOM 977 C C . LEU A 1 123 ? -17.341 -0.130 4.660 1.00 86.69 123 LEU A C 1
ATOM 979 O O . LEU A 1 123 ? -17.469 0.869 5.364 1.00 86.69 123 LEU A O 1
ATOM 983 N N . LEU A 1 124 ? -16.657 -1.203 5.045 1.00 88.38 124 LEU A N 1
ATOM 984 C CA . LEU A 1 124 ? -15.826 -1.250 6.243 1.00 88.38 124 LEU A CA 1
ATOM 985 C C . LEU A 1 124 ? -14.365 -1.221 5.804 1.00 88.38 124 LEU A C 1
ATOM 987 O O . LEU A 1 124 ? -13.920 -2.120 5.092 1.00 88.38 124 LEU A O 1
ATOM 991 N N . ALA A 1 125 ? -13.638 -0.181 6.207 1.00 86.12 125 ALA A N 1
ATOM 992 C CA . ALA A 1 125 ? -12.228 -0.007 5.888 1.00 86.12 125 ALA A CA 1
ATOM 993 C C . ALA A 1 125 ? -11.388 0.046 7.167 1.00 86.12 125 ALA A C 1
ATOM 995 O O . ALA A 1 125 ? -11.775 0.666 8.162 1.00 86.12 125 ALA A O 1
ATOM 996 N N . ARG A 1 126 ? -10.227 -0.610 7.119 1.00 85.12 126 ARG A N 1
ATOM 997 C CA . ARG A 1 126 ? -9.189 -0.521 8.146 1.00 85.12 126 ARG A CA 1
ATOM 998 C C . ARG A 1 126 ? -8.309 0.689 7.842 1.00 85.12 126 ARG A C 1
ATOM 1000 O O . ARG A 1 126 ? -7.721 0.764 6.767 1.00 85.12 126 ARG A O 1
ATOM 1007 N N . GLU A 1 127 ? -8.210 1.612 8.787 1.00 82.62 127 GLU A N 1
ATOM 1008 C CA . GLU A 1 127 ? -7.344 2.788 8.717 1.00 82.62 127 GLU A CA 1
ATOM 1009 C C . GLU A 1 127 ? -6.204 2.650 9.733 1.00 82.62 127 GLU A C 1
ATOM 1011 O O . GLU A 1 127 ? -6.388 2.126 10.833 1.00 82.62 127 GLU A O 1
ATOM 1016 N N . HIS A 1 128 ? -5.017 3.121 9.362 1.00 80.88 128 HIS A N 1
ATOM 1017 C CA . HIS A 1 128 ? -3.844 3.136 10.230 1.00 80.88 128 HIS A CA 1
ATOM 1018 C C . HIS A 1 128 ? -3.456 4.572 10.558 1.00 80.88 128 HIS A C 1
ATOM 1020 O O . HIS A 1 128 ? -3.456 5.434 9.677 1.00 80.88 128 HIS A O 1
ATOM 1026 N N . GLN A 1 129 ? -3.081 4.818 11.812 1.00 78.88 129 GLN A N 1
ATOM 1027 C CA . GLN A 1 129 ? -2.485 6.084 12.230 1.00 78.88 129 GLN A CA 1
ATOM 1028 C C . GLN A 1 129 ? -1.028 5.877 12.635 1.00 78.88 129 GLN A C 1
ATOM 1030 O O . GLN A 1 129 ? -0.703 4.936 13.357 1.00 78.88 129 GLN A O 1
ATOM 1035 N N . ILE A 1 130 ? -0.158 6.763 12.144 1.00 78.94 130 ILE A N 1
ATOM 1036 C CA . ILE A 1 130 ? 1.293 6.681 12.356 1.00 78.94 130 ILE A CA 1
ATOM 1037 C C . ILE A 1 130 ? 1.716 7.473 13.602 1.00 78.94 130 ILE A C 1
ATOM 1039 O O . ILE A 1 130 ? 2.581 7.020 14.342 1.00 78.94 130 ILE A O 1
ATOM 1043 N N . SER A 1 131 ? 1.126 8.648 13.854 1.00 79.44 131 SER A N 1
ATOM 1044 C CA . SER A 1 131 ? 1.518 9.514 14.974 1.00 79.44 131 SER A CA 1
ATOM 1045 C C . SER A 1 131 ? 0.427 10.498 15.391 1.00 79.44 131 SER A C 1
ATOM 1047 O O . SER A 1 131 ? -0.521 10.753 14.647 1.00 79.44 131 SER A O 1
ATOM 1049 N N . VAL A 1 132 ? 0.584 11.066 16.590 1.00 83.94 132 VAL A N 1
ATOM 1050 C CA . VAL A 1 132 ? -0.271 12.121 17.146 1.00 83.94 132 VAL A CA 1
ATOM 1051 C C . VAL A 1 132 ? 0.576 13.367 17.376 1.00 83.94 132 VAL A C 1
ATOM 1053 O O . VAL A 1 132 ? 1.716 13.280 17.827 1.00 83.94 132 VAL A O 1
ATOM 1056 N N . TRP A 1 133 ? 0.007 14.535 17.088 1.00 83.19 133 TRP A N 1
ATOM 1057 C CA . TRP A 1 133 ? 0.664 15.823 17.284 1.00 83.19 133 TRP A CA 1
ATOM 1058 C C . TRP A 1 133 ? -0.235 16.726 18.116 1.00 83.19 133 TRP A C 1
ATOM 1060 O O . TRP A 1 133 ? -1.414 16.904 17.805 1.00 83.19 133 TRP A O 1
ATOM 1070 N N . VAL A 1 134 ? 0.320 17.332 19.165 1.00 80.69 134 VAL A N 1
ATOM 1071 C CA . VAL A 1 134 ? -0.407 18.339 19.941 1.00 80.69 134 VAL A CA 1
ATOM 1072 C C . VAL A 1 134 ? -0.441 19.632 19.136 1.00 80.69 134 VAL A C 1
ATOM 1074 O O . VAL A 1 134 ? 0.573 20.313 18.974 1.00 80.69 134 VAL A O 1
ATOM 1077 N N . CYS A 1 135 ? -1.622 19.999 18.644 1.00 77.25 135 CYS A N 1
ATOM 1078 C CA . CYS A 1 135 ? -1.826 21.308 18.045 1.00 77.25 135 CYS A CA 1
ATOM 1079 C C . CYS A 1 135 ? -1.832 22.362 19.161 1.00 77.25 135 CYS A C 1
ATOM 1081 O O . CYS A 1 135 ? -2.793 22.472 19.926 1.00 77.25 135 CYS A O 1
ATOM 1083 N N . ARG A 1 136 ? -0.760 23.157 19.280 1.00 67.00 136 ARG A N 1
ATOM 1084 C CA . ARG A 1 136 ? -0.783 24.358 20.125 1.00 67.00 136 ARG A CA 1
ATOM 1085 C C . ARG A 1 136 ? -1.708 25.390 19.480 1.00 67.00 136 ARG A C 1
ATOM 1087 O O . ARG A 1 136 ? -1.271 26.227 18.695 1.00 67.00 136 ARG A O 1
ATOM 1094 N N . SER A 1 137 ? -2.989 25.351 19.840 1.00 56.94 137 SER A N 1
ATOM 1095 C CA . SER A 1 137 ? -3.873 26.505 19.688 1.00 56.94 137 SER A CA 1
ATOM 1096 C C . SER A 1 137 ? -3.231 27.667 20.441 1.00 56.94 137 SER A C 1
ATOM 1098 O O . SER A 1 137 ? -3.056 27.578 21.657 1.00 56.94 137 SER A O 1
ATOM 1100 N N . LYS A 1 138 ? -2.872 28.749 19.741 1.00 54.34 138 LYS A N 1
ATOM 1101 C CA . LYS A 1 138 ? -2.477 30.012 20.374 1.00 54.34 138 LYS A CA 1
ATOM 1102 C C . LYS A 1 138 ? -3.643 30.501 21.238 1.00 54.34 138 LYS A C 1
ATOM 1104 O O . LYS A 1 138 ? -4.538 31.184 20.758 1.00 54.34 138 LYS A O 1
ATOM 1109 N N . ARG A 1 139 ? -3.650 30.132 22.515 1.00 53.00 139 ARG A N 1
ATOM 1110 C CA . ARG A 1 139 ? -4.324 30.891 23.563 1.00 53.00 139 ARG A CA 1
ATOM 1111 C C . ARG A 1 139 ? -3.239 31.617 24.327 1.00 53.00 139 ARG A C 1
ATOM 1113 O O . ARG A 1 139 ? -2.476 30.958 25.025 1.00 53.00 139 ARG A O 1
ATOM 1120 N N . GLN A 1 140 ? -3.183 32.932 24.142 1.00 43.00 140 GLN A N 1
ATOM 1121 C CA . GLN A 1 140 ? -3.098 33.945 25.202 1.00 43.00 140 GLN A CA 1
ATOM 1122 C C . GLN A 1 140 ? -2.633 35.291 24.624 1.00 43.00 140 GLN A C 1
ATOM 1124 O O . GLN A 1 140 ? -1.824 35.283 23.690 1.00 43.00 140 GLN A O 1
ATOM 1129 N N . PRO A 1 141 ? -2.982 36.417 25.263 1.00 55.53 141 PRO A N 1
ATOM 1130 C CA . PRO A 1 141 ? -4.177 36.731 26.057 1.00 55.53 141 PRO A CA 1
ATOM 1131 C C . PRO A 1 141 ? -5.224 37.521 25.254 1.00 55.53 141 PRO A C 1
ATOM 1133 O O . PRO A 1 141 ? -4.846 38.232 24.297 1.00 55.53 141 PRO A O 1
#

Secondary structure (DSSP, 8-state):
--GGG--S----EEEEETTEEEEE--TT-GGGSPPSSTTSSS-----SS-TTSHHHHHHHHHHHHHHHHHHTS-TTSPPPPPS----TTS-TT-TTGGGSPEEEEEEEEEEEEETTEEEEEEEEEEEEE------------

Sequence (141 aa):
MCCTRSVYSWDIVIHRVGSKLFFDRRPTSDLDYPTVSETAIEPPQEEGNTINSPRNLAIEAMYINRNFSQQVLKMGEEKFSFDHPNTPFAEDDASEASNIASVGYRQVELRTLKSHLCVCVHLLAREHQISVWVCRSKRQP

Foldseek 3Di:
DPPVPAPDDADWDWDDDPPDIDIHHDPPDPPLFDWDCRVPPDGQPDDDDDCSDRVNVSVVVSVCVLCVLPVPDDPPDDDDADPDNDDVPDDPPDPPSVSDFDKDKDWDWDWDDDPNDTDTDIDIDIDTDSDDDDPPDDDDD

InterPro domains:
  IPR007783 Eukaryotic translation initiation factor 3 subunit D [PF05091] (1-110)
  IPR007783 Eukaryotic translation initiation factor 3 subunit D [PTHR12399] (1-126)

Organism: NCBI:txid241478

Radius of gyration: 20.73 Å; chains: 1; bounding box: 57×52×46 Å

pLDDT: mean 81.05, std 13.13, range [43.0, 95.12]